Protein AF-A0A5A7NP66-F1 (afdb_monomer)

Nearest PDB structures (foldseek):
  2v4d-assembly1_E  TM=9.338E-01  e=2.032E-02  Pseudomonas aeruginosa
  4l8j-assembly1_A-2  TM=8.940E-01  e=5.572E-01  Bacteroides eggerthii DSM 20697
  5c21-assembly1_A  TM=9.343E-01  e=2.178E+00  Escherichia coli
  5c22-assembly3_C  TM=9.222E-01  e=4.748E+00  Escherichia coli
  5c22-assembly4_D  TM=9.047E-01  e=4.748E+00  Escherichia coli

pLDDT: mean 84.0, std 19.95, range [35.72, 98.69]

Structure (mmCIF, N/CA/C/O backbone):
data_AF-A0A5A7NP66-F1
#
_entry.id   AF-A0A5A7NP66-F1
#
loop_
_atom_site.g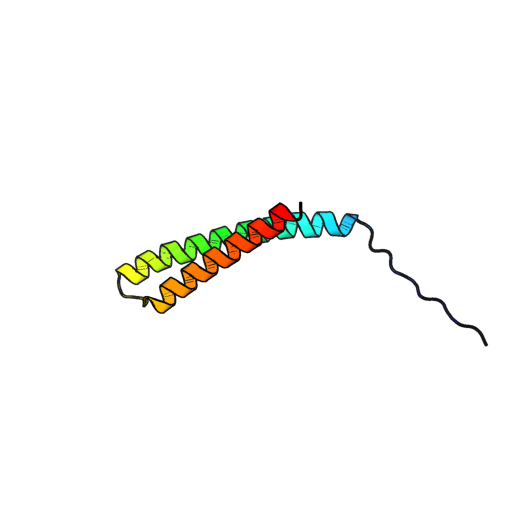roup_PDB
_atom_site.id
_atom_site.type_symbol
_atom_site.label_atom_id
_atom_site.label_alt_id
_atom_site.label_comp_id
_atom_site.label_asym_id
_atom_site.label_entity_id
_atom_site.label_seq_id
_atom_site.pdbx_PDB_ins_code
_atom_site.Cartn_x
_atom_site.Cartn_y
_atom_site.Cartn_z
_atom_site.occupancy
_atom_site.B_iso_or_equiv
_atom_site.auth_seq_id
_at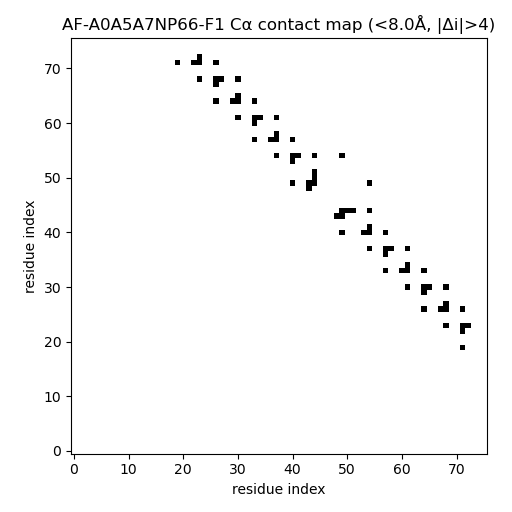om_site.auth_comp_id
_atom_site.auth_asym_id
_atom_site.auth_atom_id
_atom_site.pdbx_PDB_model_num
ATOM 1 N N . MET A 1 1 ? -6.575 -22.010 -57.868 1.00 35.72 1 MET A N 1
ATOM 2 C CA . MET A 1 1 ? -5.452 -21.307 -58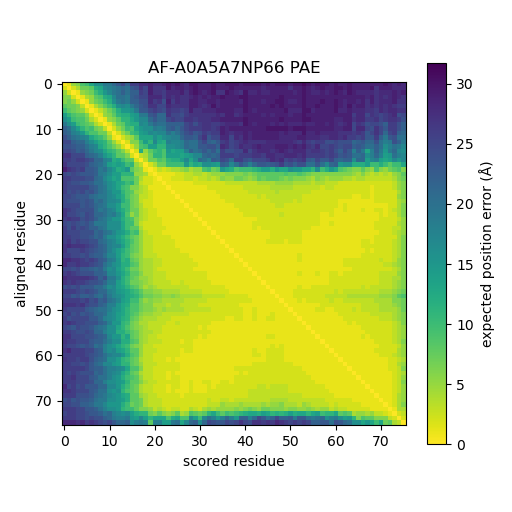.518 1.00 35.72 1 MET A CA 1
ATOM 3 C C . MET A 1 1 ? -5.019 -20.174 -57.585 1.00 35.72 1 MET A C 1
ATOM 5 O O . MET A 1 1 ? -5.777 -19.239 -57.417 1.00 35.72 1 MET A O 1
ATOM 9 N N . TRP A 1 2 ? -3.870 -20.371 -56.922 1.00 42.97 2 TRP A N 1
ATOM 10 C CA . TRP A 1 2 ? -2.965 -19.419 -56.244 1.00 42.97 2 TRP A CA 1
ATOM 11 C C . TRP A 1 2 ? -3.461 -18.521 -55.081 1.00 42.97 2 TRP A C 1
ATOM 13 O O . TRP A 1 2 ? -4.119 -17.503 -55.246 1.00 42.97 2 TRP A O 1
ATOM 23 N N . THR A 1 3 ? -3.000 -18.942 -53.899 1.00 53.91 3 THR A N 1
ATOM 24 C CA . THR A 1 3 ? -2.759 -18.284 -52.601 1.00 53.91 3 THR A CA 1
ATOM 25 C C . THR A 1 3 ? -2.249 -16.841 -52.640 1.00 53.91 3 THR A C 1
ATOM 27 O O . THR A 1 3 ? -1.295 -16.549 -53.360 1.00 53.91 3 THR A O 1
ATOM 30 N N . VAL A 1 4 ? -2.735 -16.006 -51.710 1.00 55.81 4 VAL A N 1
ATOM 31 C CA . VAL A 1 4 ? -2.009 -14.818 -51.229 1.00 55.81 4 VAL A CA 1
ATOM 32 C C . VAL A 1 4 ? -1.580 -15.038 -49.778 1.00 55.81 4 VAL A C 1
ATOM 34 O O . VAL A 1 4 ? -2.336 -15.497 -48.925 1.00 55.81 4 VAL A O 1
ATOM 37 N N . ARG A 1 5 ? -0.291 -14.787 -49.574 1.00 50.47 5 ARG A N 1
ATOM 38 C CA . ARG A 1 5 ? 0.573 -15.154 -48.456 1.00 50.47 5 ARG A CA 1
ATOM 39 C C . ARG A 1 5 ? 0.413 -14.161 -47.304 1.00 50.47 5 ARG A C 1
ATOM 41 O O . ARG A 1 5 ? 0.336 -12.959 -47.529 1.00 50.47 5 ARG A O 1
ATOM 48 N N . ALA A 1 6 ? 0.414 -14.690 -46.083 1.00 56.22 6 ALA A N 1
ATOM 49 C CA . ALA A 1 6 ? 0.406 -13.942 -44.834 1.00 56.22 6 ALA A CA 1
ATOM 50 C C . ALA A 1 6 ? 1.464 -12.824 -44.811 1.00 56.22 6 ALA A C 1
ATOM 52 O O . ALA A 1 6 ? 2.665 -13.092 -44.904 1.00 56.22 6 ALA A O 1
ATOM 53 N N . GLY A 1 7 ? 1.013 -11.583 -44.625 1.00 47.06 7 GLY 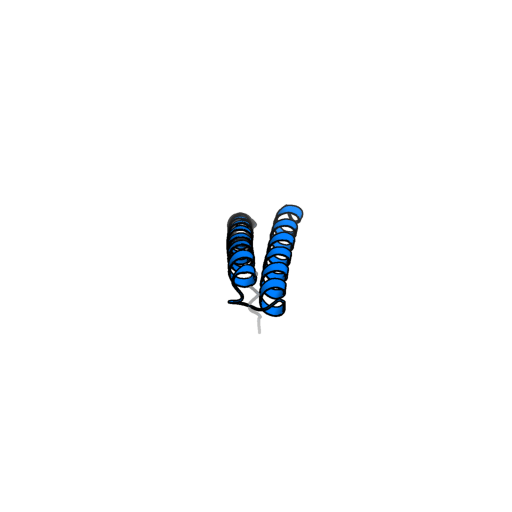A N 1
ATOM 54 C CA . GLY A 1 7 ? 1.854 -10.485 -44.165 1.00 47.06 7 GLY A CA 1
ATOM 55 C C . GLY A 1 7 ? 2.032 -10.610 -42.657 1.00 47.06 7 GLY A C 1
ATOM 56 O O . GLY A 1 7 ? 1.164 -10.209 -41.889 1.00 47.06 7 GLY A O 1
ATOM 57 N N . ARG A 1 8 ? 3.138 -11.217 -42.226 1.00 53.44 8 ARG A N 1
ATOM 58 C CA . ARG A 1 8 ? 3.565 -11.183 -40.826 1.00 53.44 8 ARG A CA 1
ATOM 59 C C . ARG A 1 8 ? 4.010 -9.751 -40.526 1.00 53.44 8 ARG A C 1
ATOM 61 O O . ARG A 1 8 ? 5.071 -9.336 -40.982 1.00 53.44 8 ARG A O 1
ATOM 68 N N . VAL A 1 9 ? 3.191 -8.997 -39.796 1.00 56.88 9 VAL A N 1
ATOM 69 C CA . VAL A 1 9 ? 3.594 -7.693 -39.260 1.00 56.88 9 VAL A CA 1
ATOM 70 C C . VAL A 1 9 ? 4.648 -7.966 -38.190 1.00 56.88 9 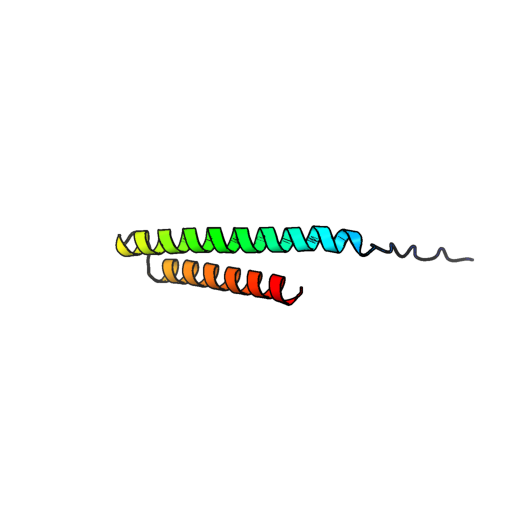VAL A C 1
ATOM 72 O O . VAL A 1 9 ? 4.333 -8.423 -37.094 1.00 56.88 9 VAL A O 1
ATOM 75 N N . HIS A 1 10 ? 5.917 -7.760 -38.528 1.00 56.28 10 HIS A N 1
ATOM 76 C CA . HIS A 1 10 ? 6.991 -7.755 -37.546 1.00 56.28 10 HIS A CA 1
ATOM 77 C C . HIS A 1 10 ? 6.877 -6.457 -36.737 1.00 56.28 10 HIS A C 1
ATOM 79 O O . HIS A 1 10 ? 7.346 -5.415 -37.186 1.00 56.28 10 HIS A O 1
ATOM 85 N N . HIS A 1 11 ? 6.235 -6.510 -35.566 1.00 51.72 11 HIS A N 1
ATOM 86 C CA . HIS A 1 11 ? 6.382 -5.457 -34.560 1.00 51.72 11 HIS A CA 1
ATOM 87 C C . HIS A 1 11 ? 7.813 -5.546 -34.025 1.00 51.72 11 HIS A C 1
ATOM 89 O O . HIS A 1 11 ? 8.200 -6.536 -33.405 1.00 51.72 11 HIS A O 1
ATOM 95 N N . GLY A 1 12 ? 8.639 -4.569 -34.395 1.00 51.88 12 GLY A N 1
ATOM 96 C CA . GLY A 1 12 ? 10.032 -4.494 -33.975 1.00 51.88 12 GLY A CA 1
ATOM 97 C C . GLY A 1 12 ? 10.176 -4.153 -32.482 1.00 51.88 12 GLY A C 1
ATOM 98 O O . GLY A 1 12 ? 9.243 -3.646 -31.866 1.00 51.88 12 GLY A O 1
ATOM 99 N N . PRO A 1 13 ? 11.369 -4.359 -31.899 1.00 55.09 13 PRO A N 1
ATOM 100 C CA . PRO A 1 13 ? 11.650 -4.195 -30.466 1.00 55.09 13 PRO A CA 1
ATOM 101 C C . PRO A 1 13 ? 11.487 -2.765 -29.910 1.00 55.09 13 PRO A C 1
ATOM 103 O O . PRO A 1 13 ? 11.620 -2.571 -28.706 1.00 55.09 13 PRO A O 1
ATOM 106 N N . MET A 1 14 ? 11.194 -1.762 -30.746 1.00 49.44 14 MET A N 1
ATOM 107 C CA . MET A 1 14 ? 11.041 -0.369 -30.305 1.00 49.44 14 MET A CA 1
ATOM 108 C C . MET A 1 14 ? 9.713 -0.088 -29.591 1.00 49.44 14 MET A C 1
ATOM 110 O O . MET A 1 14 ? 9.698 0.752 -28.699 1.00 49.44 14 MET A O 1
ATOM 114 N N . GLU A 1 15 ? 8.628 -0.809 -29.899 1.00 52.94 15 GLU A N 1
ATOM 115 C CA . GLU A 1 15 ? 7.358 -0.642 -29.162 1.00 52.94 15 GLU A CA 1
ATOM 116 C C . GLU A 1 15 ? 7.413 -1.228 -27.743 1.00 52.94 15 GLU A C 1
ATOM 118 O O . GLU A 1 15 ? 6.674 -0.818 -26.850 1.00 52.94 15 GLU A O 1
ATOM 123 N N . HIS A 1 16 ? 8.332 -2.166 -27.505 1.00 51.88 16 HIS A N 1
ATOM 124 C CA . HIS A 1 16 ? 8.495 -2.794 -26.199 1.00 51.88 16 HIS A CA 1
ATOM 125 C C . HIS A 1 16 ? 9.188 -1.880 -25.183 1.00 51.88 16 HIS A C 1
ATOM 127 O O . HIS A 1 16 ? 8.880 -1.968 -23.998 1.00 51.88 16 HIS A O 1
ATOM 133 N N . LEU A 1 17 ? 10.088 -0.992 -25.620 1.00 50.59 17 LEU A N 1
ATOM 134 C CA . LEU A 1 17 ? 10.809 -0.089 -24.716 1.00 50.59 17 LEU A CA 1
ATOM 135 C C . LEU A 1 17 ? 9.878 0.990 -24.138 1.00 50.59 17 LEU A C 1
ATOM 137 O O . LEU A 1 17 ? 9.844 1.175 -22.924 1.00 50.59 17 LEU A O 1
ATOM 141 N N . THR A 1 18 ? 9.035 1.606 -24.974 1.00 58.84 18 THR A N 1
ATOM 142 C CA . THR A 1 18 ? 8.020 2.580 -24.533 1.00 58.84 18 THR A CA 1
ATOM 143 C C . THR A 1 18 ? 6.901 1.933 -23.721 1.00 58.84 18 THR A C 1
ATOM 145 O O . THR A 1 18 ? 6.446 2.519 -22.744 1.00 58.84 18 THR A O 1
ATOM 148 N N . SER A 1 19 ? 6.486 0.706 -24.054 1.00 71.12 19 SER A N 1
ATOM 149 C CA . SER A 1 19 ? 5.497 -0.032 -23.256 1.00 71.12 19 SER A CA 1
ATOM 150 C C . SER A 1 19 ? 6.018 -0.410 -21.866 1.00 71.12 19 SER A C 1
ATOM 152 O O . SER A 1 19 ? 5.224 -0.564 -20.939 1.00 71.12 19 SER A O 1
ATOM 154 N N . ARG A 1 20 ? 7.332 -0.593 -21.717 1.00 77.06 20 ARG A N 1
ATOM 155 C CA . ARG A 1 20 ? 7.958 -1.064 -20.482 1.00 77.06 20 ARG A CA 1
ATOM 156 C C . ARG A 1 20 ? 8.260 0.063 -19.504 1.00 77.06 20 ARG A C 1
ATOM 158 O O . ARG A 1 20 ? 7.916 -0.068 -18.334 1.00 77.06 20 ARG A O 1
ATOM 165 N N . GLU A 1 21 ? 8.878 1.148 -19.970 1.00 81.69 21 GLU A N 1
ATOM 166 C CA . GLU A 1 21 ? 9.058 2.358 -19.152 1.00 81.69 21 GLU A CA 1
ATOM 167 C C . GLU A 1 21 ? 7.692 2.854 -18.660 1.00 81.69 21 GLU A C 1
ATOM 169 O O . GLU A 1 21 ? 7.508 3.088 -17.470 1.00 81.69 21 GLU A O 1
ATOM 174 N N . HIS A 1 22 ? 6.685 2.835 -19.539 1.00 86.25 22 HIS A N 1
ATOM 175 C CA . HIS A 1 22 ? 5.310 3.147 -19.167 1.00 86.25 22 HIS A CA 1
ATOM 176 C C . HIS A 1 22 ? 4.718 2.176 -18.130 1.00 86.25 22 HIS A C 1
ATOM 178 O O . HIS A 1 22 ? 4.042 2.610 -17.200 1.00 86.25 22 HIS A O 1
ATOM 184 N N . ALA A 1 23 ? 4.975 0.867 -18.243 1.00 89.88 23 ALA A N 1
ATOM 185 C CA . ALA A 1 23 ? 4.527 -0.108 -17.246 1.00 89.88 23 ALA A CA 1
ATOM 186 C C . ALA A 1 23 ? 5.186 0.116 -15.875 1.00 89.88 23 ALA A C 1
ATOM 188 O O . ALA A 1 23 ? 4.525 -0.046 -14.849 1.00 89.88 23 ALA A O 1
ATOM 189 N N . LEU A 1 24 ? 6.459 0.521 -15.847 1.00 91.81 24 LEU A N 1
ATOM 190 C CA . LEU A 1 24 ? 7.157 0.861 -14.610 1.00 91.81 24 LEU A CA 1
ATOM 191 C C . LEU A 1 24 ? 6.565 2.119 -13.967 1.00 91.81 24 LEU A C 1
ATOM 193 O O . LEU A 1 24 ? 6.231 2.083 -12.785 1.00 91.81 24 LEU A O 1
ATOM 197 N N . ASP A 1 25 ? 6.355 3.178 -14.748 1.00 93.19 25 ASP A N 1
ATOM 198 C CA . ASP A 1 25 ? 5.743 4.422 -14.268 1.00 93.19 25 ASP A CA 1
ATOM 199 C C . ASP A 1 25 ? 4.342 4.177 -13.684 1.00 93.19 25 ASP A C 1
ATOM 201 O O . ASP A 1 25 ? 3.993 4.693 -12.617 1.00 93.19 25 ASP A O 1
ATOM 205 N N . LEU A 1 26 ? 3.538 3.344 -14.355 1.00 94.88 26 LEU A N 1
ATOM 206 C CA . LEU A 1 26 ? 2.217 2.947 -13.871 1.00 94.88 26 LEU A CA 1
ATOM 207 C C . LEU A 1 26 ? 2.304 2.133 -12.577 1.00 94.88 26 LEU A C 1
ATOM 209 O O . LEU A 1 26 ? 1.551 2.406 -11.641 1.00 94.88 26 LEU A O 1
ATOM 213 N N . ALA A 1 27 ? 3.217 1.163 -12.489 1.00 95.56 27 ALA A N 1
ATOM 214 C CA . ALA A 1 27 ? 3.387 0.346 -11.289 1.00 95.56 27 ALA A CA 1
ATOM 215 C C . ALA A 1 27 ? 3.836 1.189 -10.080 1.00 95.56 27 ALA A 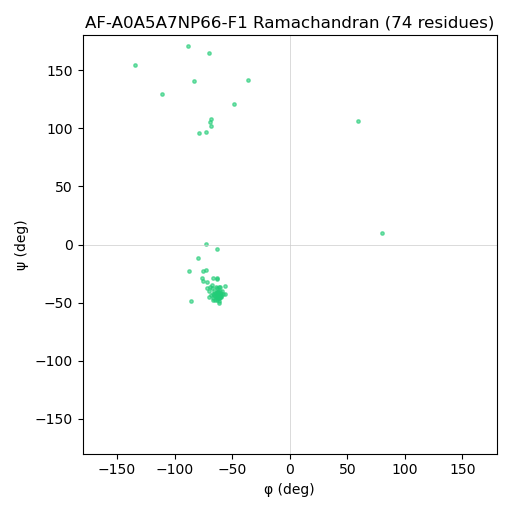C 1
ATOM 217 O O . ALA A 1 27 ? 3.315 1.022 -8.973 1.00 95.56 27 ALA A O 1
ATOM 218 N N . GLU A 1 28 ? 4.746 2.146 -10.283 1.00 96.56 28 GLU A N 1
ATOM 219 C CA . GLU A 1 28 ? 5.179 3.080 -9.237 1.00 96.56 28 GLU A CA 1
ATOM 220 C C . GLU A 1 28 ? 4.049 4.025 -8.805 1.00 96.56 28 GLU A C 1
ATOM 222 O O . GLU A 1 28 ? 3.832 4.233 -7.604 1.00 96.56 28 GLU A O 1
ATOM 227 N N . GLY A 1 29 ? 3.275 4.545 -9.763 1.00 97.62 29 GLY A N 1
ATOM 228 C CA . GLY A 1 29 ? 2.082 5.348 -9.489 1.00 97.62 29 GLY A CA 1
ATOM 229 C C . GLY A 1 29 ? 1.027 4.581 -8.686 1.00 97.62 29 GLY A C 1
ATOM 230 O O . GLY A 1 29 ? 0.504 5.096 -7.692 1.00 97.62 29 GLY A O 1
ATOM 231 N N . ASN A 1 30 ? 0.767 3.329 -9.064 1.00 97.00 30 ASN A N 1
ATOM 232 C CA . ASN A 1 30 ? -0.191 2.453 -8.393 1.00 97.00 30 ASN A CA 1
ATOM 233 C C . ASN A 1 30 ? 0.225 2.148 -6.952 1.00 97.00 30 ASN A C 1
ATOM 235 O O . ASN A 1 30 ? -0.603 2.255 -6.044 1.00 97.00 30 ASN A O 1
ATOM 239 N N . LEU A 1 31 ? 1.501 1.824 -6.716 1.00 98.31 31 LEU A N 1
ATOM 240 C CA . LEU A 1 31 ? 2.011 1.571 -5.367 1.00 98.31 31 LEU A CA 1
ATOM 241 C C . LEU A 1 31 ? 1.856 2.804 -4.470 1.00 98.31 31 LEU A C 1
ATOM 243 O O . LEU A 1 31 ? 1.406 2.691 -3.327 1.00 98.31 31 LEU A O 1
ATOM 247 N N . LYS A 1 32 ? 2.178 3.990 -4.996 1.00 98.44 32 LYS A N 1
ATOM 248 C CA . LYS A 1 32 ? 2.052 5.251 -4.259 1.00 98.44 32 LYS A CA 1
ATOM 249 C C . LYS A 1 32 ? 0.604 5.545 -3.868 1.00 98.44 32 LYS A C 1
ATOM 251 O O . LYS A 1 32 ? 0.347 5.933 -2.726 1.00 98.44 32 LYS A O 1
ATOM 256 N N . GLU A 1 33 ? -0.347 5.361 -4.783 1.00 98.56 33 GLU A N 1
ATOM 257 C CA . GLU A 1 33 ? -1.757 5.597 -4.463 1.00 98.56 33 GLU A CA 1
ATOM 258 C C . GLU A 1 33 ? -2.305 4.537 -3.500 1.00 98.56 33 GLU A C 1
ATOM 260 O O . GLU A 1 33 ? -3.002 4.889 -2.549 1.00 98.56 33 GLU A O 1
ATOM 265 N N . ALA A 1 34 ? -1.934 3.263 -3.661 1.00 98.50 34 ALA A N 1
ATOM 266 C CA . ALA A 1 34 ? -2.317 2.204 -2.728 1.00 98.50 34 ALA A CA 1
ATOM 267 C C . ALA A 1 34 ? -1.796 2.478 -1.306 1.00 98.50 34 ALA A C 1
ATOM 269 O O . ALA A 1 34 ? -2.545 2.341 -0.337 1.00 98.50 34 ALA A O 1
ATOM 270 N N . GLN A 1 35 ? -0.552 2.953 -1.174 1.00 98.56 35 GLN A N 1
ATOM 271 C CA . GLN A 1 35 ? 0.008 3.380 0.109 1.00 98.56 35 GLN A CA 1
ATOM 272 C C . GLN A 1 35 ? -0.789 4.546 0.706 1.00 98.56 35 GLN A C 1
ATOM 274 O O . GLN A 1 35 ? -1.152 4.517 1.881 1.00 98.56 35 GLN A O 1
ATOM 279 N N . ARG A 1 36 ? -1.120 5.562 -0.100 1.00 98.50 36 ARG A N 1
ATOM 280 C CA . ARG A 1 36 ? -1.911 6.716 0.350 1.00 98.50 36 ARG A CA 1
ATOM 281 C C . ARG A 1 36 ? -3.298 6.304 0.844 1.00 98.50 36 ARG A C 1
ATOM 283 O O . ARG A 1 36 ? -3.771 6.824 1.856 1.00 98.50 36 ARG A O 1
ATOM 290 N N . LEU A 1 37 ? -3.952 5.391 0.130 1.00 98.56 37 LEU A N 1
ATOM 291 C CA . LEU A 1 37 ? -5.252 4.849 0.509 1.00 98.56 37 LEU A CA 1
ATOM 292 C C . LEU A 1 37 ? -5.167 4.045 1.805 1.00 98.56 37 LEU A C 1
ATOM 294 O O . LEU A 1 37 ? -6.028 4.216 2.663 1.00 98.56 37 LEU A O 1
ATOM 298 N N . LEU A 1 38 ? -4.128 3.226 1.977 1.00 98.62 38 LEU A N 1
ATOM 299 C CA . LEU A 1 38 ? -3.909 2.457 3.199 1.00 98.62 38 LEU A CA 1
ATOM 300 C C . LEU A 1 38 ? -3.678 3.365 4.412 1.00 98.62 38 LEU A C 1
ATOM 302 O O . LEU A 1 38 ? -4.318 3.166 5.440 1.00 98.62 38 LEU A O 1
ATOM 306 N N . GLU A 1 39 ? -2.835 4.393 4.299 1.00 98.56 39 GLU A N 1
ATOM 307 C CA . GLU A 1 39 ? -2.602 5.335 5.404 1.00 98.56 39 GLU A CA 1
ATOM 308 C C . GLU A 1 39 ? -3.878 6.098 5.785 1.00 98.56 39 GLU A C 1
ATOM 310 O O . GLU A 1 39 ? -4.218 6.205 6.963 1.00 98.56 39 GLU A O 1
ATOM 315 N N . ARG A 1 40 ? -4.655 6.551 4.794 1.00 98.44 40 ARG A N 1
ATOM 316 C CA . ARG A 1 40 ? -5.981 7.144 5.039 1.00 98.44 40 ARG A CA 1
ATOM 317 C C . ARG A 1 40 ? -6.946 6.145 5.670 1.00 98.44 40 ARG A C 1
ATOM 319 O O . ARG A 1 40 ? -7.696 6.511 6.568 1.00 98.44 40 ARG A O 1
ATOM 326 N N . GLY A 1 41 ? -6.906 4.893 5.222 1.00 98.44 41 GLY A N 1
ATOM 327 C CA . GLY A 1 41 ? -7.690 3.795 5.770 1.00 98.44 41 GLY A CA 1
ATOM 328 C C . GLY A 1 41 ? -7.380 3.539 7.239 1.00 98.44 41 GLY A C 1
ATOM 329 O O . GLY A 1 41 ? -8.304 3.407 8.027 1.00 98.44 41 GLY A O 1
ATOM 330 N N . LYS A 1 42 ? -6.103 3.545 7.638 1.00 98.69 42 LYS A N 1
ATOM 331 C CA . LYS A 1 42 ? -5.697 3.403 9.047 1.00 98.69 42 LYS A CA 1
ATOM 332 C C . LYS A 1 42 ? -6.273 4.518 9.920 1.00 98.69 42 LYS A C 1
ATOM 334 O O . LYS A 1 42 ? -6.768 4.237 11.008 1.00 98.69 42 LYS A O 1
ATOM 339 N N . VAL A 1 43 ? -6.251 5.762 9.434 1.00 98.62 43 VAL A N 1
ATOM 340 C CA . VAL A 1 43 ? -6.848 6.908 10.144 1.00 98.62 43 VAL A CA 1
ATOM 341 C C . VAL A 1 43 ? -8.369 6.755 10.257 1.00 98.62 43 VAL A C 1
ATOM 343 O O . VAL A 1 43 ? -8.908 6.892 11.350 1.00 98.62 43 VAL A O 1
ATOM 346 N N . ALA A 1 44 ? -9.051 6.416 9.160 1.00 98.12 44 ALA A N 1
ATOM 347 C CA . ALA A 1 44 ? -10.500 6.197 9.147 1.00 98.12 44 ALA A CA 1
ATOM 348 C C . ALA A 1 44 ? -10.923 5.016 10.039 1.00 98.12 44 ALA A C 1
ATOM 350 O O . ALA A 1 44 ? -11.933 5.084 10.730 1.00 98.12 44 ALA A O 1
ATOM 351 N N . HIS A 1 45 ? -10.126 3.948 10.077 1.00 98.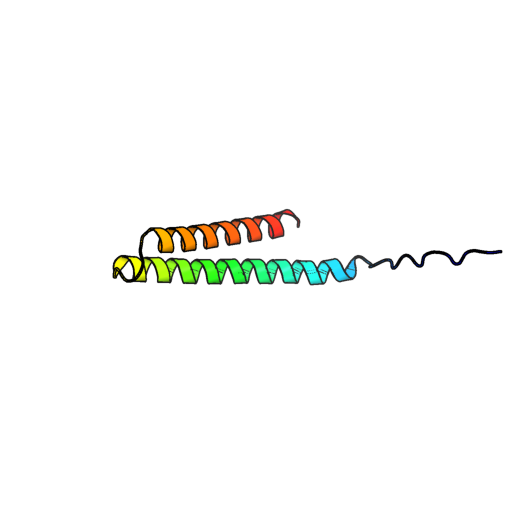38 45 HIS A N 1
ATOM 352 C CA . HIS A 1 45 ? -10.364 2.798 10.944 1.00 98.38 45 HIS A CA 1
ATOM 353 C C . HIS A 1 45 ? -10.228 3.177 12.422 1.00 98.38 45 HIS A C 1
ATOM 355 O O . HIS A 1 45 ? -11.080 2.833 13.233 1.00 98.38 45 HIS A O 1
ATOM 361 N N . ALA A 1 46 ? -9.198 3.954 12.773 1.00 97.94 46 ALA A N 1
ATOM 362 C CA . ALA A 1 46 ? -9.026 4.467 14.132 1.00 97.94 46 ALA A CA 1
ATOM 363 C C . ALA A 1 46 ? -10.170 5.403 14.565 1.00 97.94 46 ALA A C 1
ATOM 365 O O . ALA A 1 46 ? -10.485 5.471 15.751 1.00 97.94 46 ALA A O 1
ATOM 366 N N . ALA A 1 47 ? -10.799 6.100 13.614 1.00 98.06 47 ALA A N 1
ATOM 367 C CA . ALA A 1 47 ? -11.998 6.903 13.843 1.00 98.06 47 ALA A CA 1
ATOM 368 C C . ALA A 1 47 ? -13.298 6.072 13.907 1.00 98.06 47 ALA A C 1
ATOM 370 O O . ALA A 1 47 ? -14.327 6.594 14.327 1.00 98.06 47 ALA A O 1
ATOM 371 N N . GLY A 1 48 ? -13.261 4.790 13.523 1.00 97.94 48 GLY A N 1
ATOM 372 C CA . GLY A 1 48 ? -14.435 3.917 13.435 1.00 97.94 48 GLY A CA 1
ATOM 373 C C . GLY A 1 48 ? -15.279 4.109 12.169 1.00 97.94 48 GLY A C 1
ATOM 374 O O . GLY A 1 48 ? -16.370 3.551 12.081 1.00 97.94 48 GLY A O 1
ATOM 375 N N . ASP A 1 49 ? -14.789 4.867 11.184 1.00 98.19 49 ASP A N 1
ATOM 376 C CA . ASP A 1 49 ? -15.499 5.154 9.927 1.00 98.19 49 ASP A CA 1
ATOM 377 C C . ASP A 1 49 ? -15.496 3.963 8.957 1.00 98.19 49 ASP A C 1
ATOM 379 O O . ASP A 1 49 ? -16.333 3.875 8.054 1.00 98.19 49 ASP A O 1
ATOM 383 N N . ILE A 1 50 ? -14.529 3.055 9.107 1.00 98.31 50 ILE A N 1
ATOM 384 C CA . ILE A 1 50 ? -14.427 1.814 8.338 1.00 98.31 50 ILE A CA 1
ATOM 385 C C . ILE A 1 50 ? -14.122 0.644 9.268 1.00 98.31 50 ILE A C 1
ATOM 387 O O . ILE A 1 50 ? -13.511 0.827 10.318 1.00 98.31 50 ILE A O 1
ATOM 391 N N . ASP A 1 51 ? -14.512 -0.558 8.854 1.00 98.31 51 ASP A N 1
ATOM 392 C CA . ASP A 1 51 ? -14.267 -1.796 9.590 1.00 98.31 51 ASP A CA 1
ATOM 393 C C . ASP A 1 51 ? -12.911 -2.443 9.242 1.00 98.31 51 ASP A C 1
ATOM 395 O O . ASP A 1 51 ? -12.220 -2.065 8.283 1.00 98.31 51 ASP A O 1
ATOM 399 N N . ASP A 1 52 ? -12.538 -3.464 10.020 1.00 98.44 52 ASP A N 1
ATOM 400 C CA . ASP A 1 52 ? -11.323 -4.255 9.802 1.00 98.44 52 ASP A CA 1
ATOM 401 C C . ASP A 1 52 ? -11.286 -4.875 8.394 1.00 98.44 52 ASP A C 1
ATOM 403 O O . ASP A 1 52 ? -10.228 -4.968 7.769 1.00 98.44 52 ASP A O 1
ATOM 407 N N . ALA A 1 53 ? -12.442 -5.279 7.854 1.00 98.31 53 ALA A N 1
ATOM 408 C CA . ALA A 1 53 ? -12.542 -5.887 6.528 1.00 98.31 53 ALA A CA 1
ATOM 409 C C . ALA A 1 53 ? -12.160 -4.899 5.415 1.00 98.31 53 ALA A C 1
ATOM 411 O O . ALA A 1 53 ? -11.461 -5.256 4.450 1.00 98.31 53 ALA A O 1
ATOM 412 N N . ARG A 1 54 ? -12.577 -3.636 5.544 1.00 98.25 54 ARG A N 1
ATOM 413 C CA . ARG A 1 54 ? -12.195 -2.572 4.622 1.00 98.25 54 ARG A CA 1
ATOM 414 C C . ARG A 1 54 ? -10.715 -2.243 4.748 1.00 98.25 54 ARG A C 1
ATOM 416 O O . ARG A 1 54 ? -10.051 -2.140 3.714 1.00 98.25 54 ARG A O 1
ATOM 423 N N . LEU A 1 55 ? -10.186 -2.147 5.969 1.00 98.62 55 LEU A N 1
ATOM 424 C CA . LEU A 1 55 ? -8.756 -1.926 6.196 1.00 98.62 55 LEU A CA 1
ATOM 425 C C . LEU A 1 55 ? -7.907 -3.063 5.597 1.00 98.62 55 LEU A C 1
ATOM 427 O O . LEU A 1 55 ? -6.958 -2.802 4.858 1.00 98.62 55 LEU A O 1
ATOM 431 N N . ALA A 1 56 ? -8.303 -4.320 5.806 1.00 98.50 56 ALA A N 1
ATOM 432 C CA . ALA A 1 56 ? -7.641 -5.494 5.235 1.00 98.50 56 ALA A CA 1
ATOM 433 C C . ALA A 1 56 ? -7.690 -5.522 3.697 1.00 98.50 56 ALA A C 1
ATOM 435 O O . ALA A 1 56 ? -6.797 -6.054 3.037 1.00 98.50 56 ALA A O 1
ATOM 436 N N . SER A 1 57 ? -8.729 -4.952 3.088 1.00 98.56 57 SER A N 1
ATOM 437 C CA . SER A 1 57 ? -8.816 -4.825 1.628 1.00 98.56 57 SER A CA 1
ATOM 438 C C . SER A 1 57 ? -7.840 -3.776 1.083 1.00 98.56 57 SER A C 1
ATOM 440 O O . SER A 1 57 ? -7.228 -3.999 0.041 1.00 98.56 57 SER A O 1
ATOM 442 N N . LEU A 1 58 ? -7.641 -2.666 1.802 1.00 98.62 58 LEU A N 1
ATOM 443 C CA . LEU A 1 58 ? -6.633 -1.654 1.460 1.00 98.62 58 LEU A CA 1
ATOM 444 C C . LEU A 1 58 ? -5.206 -2.190 1.628 1.00 98.62 58 LEU A C 1
ATOM 446 O O . LEU A 1 58 ? -4.344 -1.907 0.799 1.00 98.62 58 LEU A O 1
ATOM 450 N N . GLN A 1 59 ? -4.976 -3.009 2.654 1.00 98.62 59 GLN A N 1
ATOM 451 C CA . GLN A 1 59 ? -3.700 -3.693 2.860 1.00 98.62 59 GLN A CA 1
ATOM 452 C C . GLN A 1 59 ? -3.379 -4.642 1.693 1.00 98.62 59 GLN A C 1
ATOM 454 O O . GLN A 1 59 ? -2.307 -4.547 1.100 1.00 98.62 59 GLN A O 1
ATOM 459 N N . ARG A 1 60 ? -4.342 -5.479 1.281 1.00 98.50 60 ARG A N 1
ATOM 460 C CA . ARG A 1 60 ? -4.187 -6.368 0.114 1.00 98.50 60 ARG A CA 1
ATOM 461 C C . ARG A 1 60 ? -3.943 -5.610 -1.191 1.00 98.50 60 ARG A C 1
ATOM 463 O O . ARG A 1 60 ? -3.180 -6.073 -2.037 1.00 98.50 60 ARG A O 1
ATOM 470 N N . LEU A 1 61 ? -4.573 -4.447 -1.367 1.00 98.50 61 LEU A N 1
ATOM 471 C CA . LEU A 1 61 ? -4.336 -3.590 -2.531 1.00 98.50 61 LEU A CA 1
ATOM 472 C C . LEU A 1 61 ? -2.883 -3.094 -2.573 1.00 98.50 61 LEU A C 1
ATOM 474 O O . LEU A 1 61 ? -2.253 -3.145 -3.627 1.00 98.50 61 LEU A O 1
ATOM 478 N N . TYR A 1 62 ? -2.347 -2.653 -1.433 1.00 98.62 62 TYR A N 1
ATOM 479 C CA . TYR A 1 62 ? -0.946 -2.247 -1.318 1.00 98.62 62 TYR A CA 1
ATOM 480 C C . TYR A 1 62 ? 0.015 -3.399 -1.628 1.00 98.62 62 TYR A C 1
ATOM 482 O O . TYR A 1 62 ? 0.944 -3.224 -2.412 1.00 98.62 62 TYR A O 1
ATOM 490 N N . GLU A 1 63 ? -0.236 -4.585 -1.074 1.00 98.38 63 GLU A N 1
ATOM 491 C CA . GLU A 1 63 ? 0.568 -5.785 -1.340 1.00 98.38 63 GLU A CA 1
ATOM 492 C C . GLU A 1 63 ? 0.558 -6.155 -2.825 1.00 98.38 63 GLU A C 1
ATOM 494 O O . GLU A 1 63 ? 1.614 -6.359 -3.416 1.00 98.38 63 GLU A O 1
ATOM 499 N N . THR A 1 64 ? -0.617 -6.133 -3.457 1.00 98.12 64 THR A N 1
ATOM 500 C CA . THR A 1 64 ? -0.757 -6.425 -4.891 1.00 98.12 64 THR A CA 1
ATOM 501 C C . THR A 1 64 ? 0.045 -5.440 -5.746 1.00 98.12 64 THR A C 1
ATOM 503 O O . THR A 1 64 ? 0.740 -5.853 -6.673 1.00 98.12 64 THR A O 1
ATOM 506 N N . ALA A 1 65 ? -0.015 -4.140 -5.436 1.00 97.31 65 ALA A N 1
ATOM 507 C CA . ALA A 1 65 ? 0.745 -3.120 -6.159 1.00 97.31 65 ALA A CA 1
ATOM 508 C C . ALA A 1 65 ? 2.262 -3.248 -5.929 1.00 97.31 65 ALA A C 1
ATOM 510 O O . ALA A 1 65 ? 3.055 -3.010 -6.840 1.00 97.31 65 ALA A O 1
ATOM 511 N N . LEU A 1 66 ? 2.676 -3.658 -4.726 1.00 97.69 66 LEU A N 1
ATOM 512 C CA . LEU A 1 66 ? 4.079 -3.899 -4.401 1.00 97.69 66 LEU A CA 1
ATOM 513 C C . LEU A 1 66 ? 4.632 -5.095 -5.180 1.00 97.69 66 LEU A C 1
ATOM 515 O O . LEU A 1 66 ? 5.719 -5.006 -5.751 1.00 97.69 66 LEU A O 1
ATOM 519 N N . GLU A 1 67 ? 3.885 -6.197 -5.228 1.00 96.69 67 GLU A N 1
ATOM 520 C CA . GLU A 1 67 ? 4.232 -7.363 -6.039 1.00 96.69 67 GLU A CA 1
ATOM 521 C C . GLU A 1 67 ? 4.304 -7.014 -7.528 1.00 96.69 67 GLU A C 1
ATOM 523 O O . GLU A 1 67 ? 5.201 -7.482 -8.227 1.00 96.69 67 GLU A O 1
ATOM 528 N N . ASP A 1 68 ? 3.389 -6.175 -8.016 1.00 94.56 68 ASP A N 1
ATOM 529 C CA . ASP A 1 68 ? 3.372 -5.746 -9.413 1.00 94.56 68 ASP A CA 1
ATOM 530 C C . ASP A 1 68 ? 4.625 -4.959 -9.791 1.00 94.56 68 ASP A C 1
ATOM 532 O O . ASP A 1 68 ? 5.319 -5.308 -10.748 1.00 94.56 68 ASP A O 1
ATOM 536 N N . LEU A 1 69 ? 5.005 -3.983 -8.964 1.00 94.50 69 LEU A N 1
ATOM 537 C CA . LEU A 1 69 ? 6.252 -3.248 -9.149 1.00 94.50 69 LEU A CA 1
ATOM 538 C C . LEU A 1 69 ? 7.473 -4.178 -9.123 1.00 94.50 69 LEU A C 1
ATOM 540 O O . LEU A 1 69 ? 8.405 -4.008 -9.911 1.00 94.50 69 LEU A O 1
ATOM 544 N N . GLN A 1 70 ? 7.484 -5.173 -8.232 1.00 93.75 70 GLN A N 1
ATOM 545 C CA . GLN A 1 70 ? 8.562 -6.160 -8.188 1.00 93.75 70 GLN A CA 1
ATOM 546 C C . GLN A 1 70 ? 8.629 -6.992 -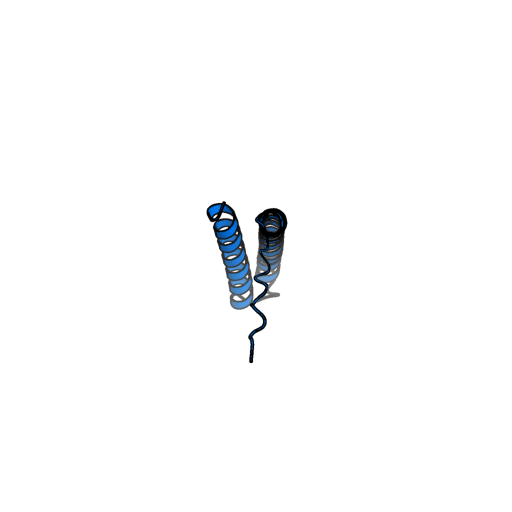9.472 1.00 93.75 70 GLN A C 1
ATOM 548 O O . GLN A 1 70 ? 9.733 -7.215 -9.968 1.00 93.75 70 GLN A O 1
ATOM 553 N N . ARG A 1 71 ? 7.490 -7.419 -10.034 1.00 90.94 71 ARG A N 1
ATOM 554 C CA . ARG A 1 71 ? 7.445 -8.150 -11.313 1.00 90.94 71 ARG A CA 1
ATOM 555 C C . ARG A 1 71 ? 8.006 -7.305 -12.451 1.00 90.94 71 ARG A C 1
ATOM 557 O O . ARG A 1 71 ? 8.944 -7.743 -13.113 1.00 90.94 71 ARG A O 1
ATOM 564 N N . VAL A 1 72 ? 7.533 -6.068 -12.594 1.00 89.25 72 VAL A N 1
ATOM 565 C CA . VAL A 1 72 ? 7.989 -5.148 -13.651 1.00 89.25 72 VAL A CA 1
ATOM 566 C C . VAL A 1 72 ? 9.488 -4.841 -13.532 1.00 89.25 72 VAL A C 1
ATOM 568 O O . VAL A 1 72 ? 10.196 -4.768 -14.539 1.00 89.25 72 VAL A O 1
ATOM 571 N N . ARG A 1 73 ? 10.013 -4.724 -12.304 1.00 88.12 73 ARG A N 1
ATOM 572 C CA . ARG A 1 73 ? 11.454 -4.539 -12.059 1.00 88.12 73 ARG A CA 1
ATOM 573 C C . ARG A 1 73 ? 12.292 -5.787 -12.331 1.00 88.12 73 ARG A C 1
ATOM 575 O O . ARG A 1 73 ? 13.448 -5.643 -12.705 1.00 88.12 73 ARG A O 1
ATOM 582 N N . LYS A 1 74 ? 11.750 -6.988 -12.112 1.00 81.38 74 LYS A N 1
ATOM 583 C CA . LYS A 1 74 ? 12.478 -8.263 -12.248 1.00 81.38 74 LYS A CA 1
ATOM 584 C C . LYS A 1 74 ? 12.452 -8.823 -13.668 1.00 81.38 74 LYS A C 1
ATOM 586 O O . LYS A 1 74 ? 13.336 -9.587 -14.031 1.00 81.38 74 LYS A O 1
ATOM 591 N N . GLU A 1 75 ? 11.465 -8.436 -14.471 1.00 63.41 75 GLU A N 1
ATOM 592 C CA . GLU A 1 75 ? 11.454 -8.693 -15.914 1.00 63.41 75 GLU A CA 1
ATOM 593 C C . GLU A 1 75 ? 12.461 -7.805 -16.675 1.00 63.41 75 GLU A C 1
ATOM 595 O O . GLU A 1 75 ? 12.486 -7.865 -17.901 1.00 63.41 75 GLU A O 1
ATOM 600 N N . ASN A 1 76 ? 13.220 -6.933 -15.986 1.00 46.88 76 ASN A N 1
ATOM 601 C CA . ASN A 1 76 ? 14.202 -5.964 -16.524 1.00 46.88 76 ASN A CA 1
ATOM 602 C C . ASN A 1 76 ? 15.597 -6.571 -16.597 1.00 46.88 76 ASN A C 1
ATOM 604 O O . ASN A 1 76 ? 16.302 -6.268 -17.581 1.00 46.88 76 ASN A O 1
#

Foldseek 3Di:
DDDDDDDDPPPDCPVVVVVLVVQLVVLVVQLVVLVVVLVVVVVCVVVVVDDPVVSVVSVVSNVVSVVSNVVSVVVD

Secondary structure (DSSP, 8-state):
------------THHHHHHHHHHHHHHHHHHHHHHHHHHHHHHHHHHTSS-HHHHHHHHHHHHHHHHHHHHHHHT-

Sequence (76 aa):
MWTVRAGRVHHGPMEHLTSREHALDLAEGNLKEAQRLLERGKVAHAAGDIDDARLASLQRLYETALEDLQRVRKEN

Mean predicted aligned error: 10.42 Å

Radius of gyration: 20.98 Å; Cα contacts (8 Å, |Δi|>4): 37; chains: 1; bounding box: 30×28×73 Å

Solvent-accessible surface area (backbone atoms only — not comparab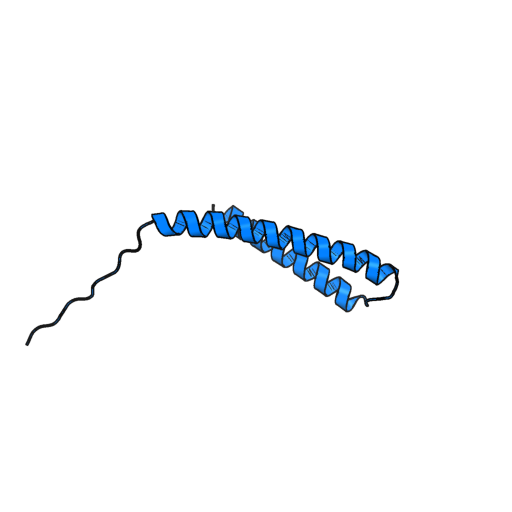le to full-atom values): 4369 Å² total; per-residue (Å²): 137,85,87,86,79,85,82,79,81,78,81,60,78,68,64,56,55,60,56,43,56,50,50,45,56,49,27,53,52,46,27,52,51,28,46,53,51,30,57,51,36,54,53,35,37,76,72,64,78,43,54,70,70,57,44,53,50,33,50,51,48,27,52,52,25,49,52,47,36,49,50,60,60,69,79,103

Organism: NCBI:txid1682741